Protein AF-A0A937LYW9-F1 (afdb_monomer_lite)

Sequence (68 aa):
MSQSADLLATIDDLPPYLVPHSQEDTRIVYDDSDLLIIDKPHHLLSVPGRHPLNHDSLIKRLQGRFPD

Secondary structure (DSSP, 8-state):
------S---GGGSPPP-PPPP-SPPEEEEE-SS-EEEEPPTT-BSS--SSGGG--BHHHHHTTTS--

pLDDT: mean 88.34, std 13.56, range [42.88, 98.12]

Foldseek 3Di:
DDDDPPDDDDPVNDDDDAFDDDPDDWDWPDDDPPDTDIPDDPSAAQAADPDPNSRGHPCVNCCVPDPD

Radius of gyration: 18.32 Å; chains: 1; bounding box: 38×20×57 Å

Structure (mmCIF, N/CA/C/O backbone):
data_AF-A0A937LYW9-F1
#
_entry.id   AF-A0A937LYW9-F1
#
loop_
_atom_site.group_PDB
_atom_site.id
_atom_site.type_symbol
_atom_site.label_atom_id
_atom_site.label_alt_id
_atom_site.label_comp_id
_atom_site.label_asym_id
_atom_site.label_entity_id
_atom_site.label_seq_id
_atom_site.pdbx_PDB_ins_code
_atom_site.Cartn_x
_atom_site.Cartn_y
_atom_site.Cartn_z
_atom_site.occupancy
_atom_site.B_iso_or_equiv
_atom_site.auth_seq_id
_atom_site.auth_comp_id
_atom_site.auth_asym_id
_atom_site.auth_atom_id
_atom_site.pdbx_PDB_model_num
ATOM 1 N N . MET A 1 1 ? 24.909 7.566 -44.401 1.00 42.88 1 MET A N 1
ATOM 2 C CA . MET A 1 1 ? 24.959 8.097 -43.023 1.00 42.88 1 MET A CA 1
ATOM 3 C C . MET A 1 1 ? 23.522 8.227 -42.549 1.00 42.88 1 MET A C 1
ATOM 5 O O . MET A 1 1 ? 22.879 9.220 -42.842 1.00 42.88 1 MET A O 1
ATOM 9 N N . SER A 1 2 ? 22.985 7.148 -41.978 1.00 49.53 2 SER A N 1
ATOM 10 C CA . SER A 1 2 ? 21.572 7.007 -41.608 1.00 49.53 2 SER A CA 1
ATOM 11 C C . SER A 1 2 ? 21.484 6.924 -40.093 1.00 49.53 2 SER A C 1
ATOM 13 O O . SER A 1 2 ? 21.746 5.859 -39.549 1.00 49.53 2 SER A O 1
ATOM 15 N N . GLN A 1 3 ? 21.165 8.030 -39.427 1.00 51.94 3 GLN A N 1
ATOM 16 C CA . GLN A 1 3 ? 20.707 8.030 -38.035 1.00 51.94 3 GLN A CA 1
ATOM 17 C C . GLN A 1 3 ? 19.745 9.204 -37.850 1.00 51.94 3 GLN A C 1
ATOM 19 O O . GLN A 1 3 ? 20.136 10.297 -37.454 1.00 51.94 3 GLN A O 1
ATOM 24 N N . SER A 1 4 ? 18.484 8.993 -38.216 1.00 56.16 4 SER A N 1
ATOM 25 C CA . SER A 1 4 ? 17.398 9.947 -37.965 1.00 56.16 4 SER A CA 1
ATOM 26 C C . SER A 1 4 ? 16.049 9.227 -37.827 1.00 56.16 4 SER A C 1
ATOM 28 O O . SER A 1 4 ? 15.060 9.668 -38.402 1.00 56.16 4 SER A O 1
ATOM 30 N N . ALA A 1 5 ? 16.016 8.097 -37.103 1.00 56.19 5 ALA A N 1
ATOM 31 C CA . ALA A 1 5 ? 14.802 7.285 -36.924 1.00 56.19 5 ALA A CA 1
ATOM 32 C C . ALA A 1 5 ? 14.431 6.921 -35.464 1.00 56.19 5 ALA A C 1
ATOM 34 O O . ALA A 1 5 ? 13.346 6.393 -35.254 1.00 56.19 5 ALA A O 1
ATOM 35 N N . ASP A 1 6 ? 15.242 7.239 -34.449 1.00 59.97 6 ASP A N 1
ATOM 36 C CA . ASP A 1 6 ? 15.069 6.679 -33.088 1.00 59.97 6 ASP A CA 1
ATOM 37 C C . ASP A 1 6 ? 14.329 7.584 -32.076 1.00 59.97 6 ASP A C 1
ATOM 39 O O . ASP A 1 6 ? 14.702 7.653 -30.910 1.00 59.97 6 ASP A O 1
ATOM 43 N N . LEU A 1 7 ? 13.269 8.301 -32.471 1.00 64.31 7 LEU A N 1
ATOM 44 C CA . LEU A 1 7 ? 12.511 9.162 -31.531 1.00 64.31 7 LEU A CA 1
ATOM 45 C C . LEU A 1 7 ? 11.011 8.846 -31.414 1.00 64.31 7 LEU A C 1
ATOM 47 O O . LEU A 1 7 ? 10.237 9.693 -30.977 1.00 64.31 7 LEU A O 1
ATOM 51 N N . LEU A 1 8 ? 10.589 7.625 -31.755 1.00 64.50 8 LEU A N 1
ATOM 52 C CA . LEU A 1 8 ? 9.189 7.185 -31.636 1.00 64.50 8 LEU A CA 1
ATOM 53 C C . LEU A 1 8 ? 9.048 5.812 -30.954 1.00 64.50 8 LEU A C 1
ATOM 55 O O . LEU A 1 8 ? 8.196 5.019 -31.339 1.00 64.50 8 LEU A O 1
ATOM 59 N N . ALA A 1 9 ? 9.861 5.513 -29.938 1.00 71.38 9 ALA A N 1
ATOM 60 C CA . ALA A 1 9 ? 9.537 4.393 -29.052 1.00 71.38 9 ALA A CA 1
ATOM 61 C C . ALA A 1 9 ? 8.278 4.753 -28.246 1.00 71.38 9 ALA A C 1
ATOM 63 O O . ALA A 1 9 ? 8.238 5.796 -27.586 1.00 71.38 9 ALA A O 1
ATOM 64 N N . THR A 1 10 ? 7.240 3.921 -28.317 1.00 81.62 10 THR A N 1
ATOM 65 C CA . THR A 1 10 ? 6.057 4.087 -27.469 1.00 81.62 10 THR A CA 1
ATOM 66 C C . THR A 1 10 ? 6.362 3.580 -26.057 1.00 81.62 10 THR A C 1
ATOM 68 O O . THR A 1 10 ? 7.309 2.825 -25.846 1.00 81.62 10 THR A O 1
ATOM 71 N N . ILE A 1 11 ? 5.575 3.991 -25.056 1.00 74.56 11 ILE A N 1
ATOM 72 C CA . ILE A 1 11 ? 5.775 3.547 -23.661 1.00 74.56 11 ILE A CA 1
ATOM 73 C C . ILE A 1 11 ? 5.708 2.014 -23.545 1.00 74.56 11 ILE A C 1
ATOM 75 O O . ILE A 1 11 ? 6.396 1.443 -22.702 1.00 74.56 11 ILE A O 1
ATOM 79 N N . ASP A 1 12 ? 4.922 1.352 -24.397 1.00 80.62 12 ASP A N 1
ATOM 80 C CA . ASP A 1 12 ? 4.796 -0.108 -24.406 1.00 80.62 12 ASP A CA 1
ATOM 81 C C . ASP A 1 12 ? 6.020 -0.823 -25.025 1.00 80.62 12 ASP A C 1
ATOM 83 O O . ASP A 1 12 ? 6.193 -2.017 -24.790 1.00 80.62 12 ASP A O 1
ATOM 87 N N . ASP A 1 13 ? 6.893 -0.111 -25.751 1.00 86.06 13 ASP A N 1
ATOM 88 C CA . ASP A 1 13 ? 8.127 -0.667 -26.335 1.00 86.06 13 ASP A CA 1
ATOM 89 C C . ASP A 1 13 ? 9.316 -0.642 -25.356 1.00 86.06 13 ASP A C 1
ATOM 91 O O . ASP A 1 13 ? 10.361 -1.249 -25.608 1.00 86.06 13 ASP A O 1
ATOM 95 N N . LEU A 1 14 ? 9.182 0.071 -24.233 1.00 87.62 14 LEU A N 1
ATOM 96 C CA . LEU A 1 14 ? 10.209 0.132 -23.199 1.00 87.62 14 LEU A CA 1
ATOM 97 C C . LEU A 1 14 ? 10.143 -1.104 -22.290 1.00 87.62 14 LEU A C 1
ATOM 99 O O . LEU A 1 14 ? 9.062 -1.639 -22.030 1.00 87.62 14 LEU A O 1
ATOM 103 N N . PRO A 1 15 ? 11.287 -1.554 -21.741 1.00 89.12 15 PRO A N 1
ATOM 104 C CA . PRO A 1 15 ? 11.266 -2.596 -20.726 1.00 89.12 15 PRO A CA 1
ATOM 105 C C . PRO A 1 15 ? 10.387 -2.163 -19.540 1.00 89.12 15 PRO A C 1
ATOM 107 O O . PRO A 1 15 ? 10.375 -0.980 -19.177 1.00 89.12 15 PRO A O 1
ATOM 110 N N . PRO A 1 16 ? 9.665 -3.102 -18.902 1.00 89.75 16 PRO A N 1
ATOM 111 C CA . PRO A 1 16 ? 8.797 -2.764 -17.788 1.00 89.75 16 PRO A CA 1
ATOM 112 C C . PRO A 1 16 ? 9.625 -2.188 -16.642 1.00 89.75 16 PRO A C 1
ATOM 114 O O . PRO A 1 16 ? 10.641 -2.755 -16.236 1.00 89.75 16 PRO A O 1
ATOM 117 N N . TYR A 1 17 ? 9.163 -1.076 -16.076 1.00 91.00 17 TYR A N 1
ATOM 118 C CA . TYR A 1 17 ? 9.743 -0.562 -14.845 1.00 91.00 17 TYR A CA 1
ATOM 119 C C . TYR A 1 17 ? 9.417 -1.509 -13.684 1.00 91.00 17 TYR A C 1
ATOM 121 O O . TYR A 1 17 ? 8.248 -1.767 -13.385 1.00 91.00 17 TYR A O 1
ATOM 129 N N . LEU A 1 18 ? 10.454 -2.016 -13.020 1.00 94.38 18 LEU A N 1
ATOM 130 C CA . LEU A 1 18 ? 10.340 -2.851 -11.828 1.00 94.38 18 LEU A CA 1
ATOM 131 C C . LEU A 1 18 ? 10.772 -2.047 -10.608 1.00 94.38 18 LEU A C 1
ATOM 133 O O . LEU A 1 18 ? 11.864 -1.476 -10.584 1.00 94.38 18 LEU A O 1
ATOM 137 N N . VAL A 1 19 ? 9.906 -2.003 -9.600 1.00 93.81 19 VAL A N 1
ATOM 138 C CA . VAL A 1 19 ? 10.226 -1.338 -8.339 1.00 93.81 19 VAL A CA 1
ATOM 139 C C . VAL A 1 19 ? 11.190 -2.229 -7.541 1.00 93.81 19 VAL A C 1
ATOM 141 O O . VAL A 1 19 ? 10.985 -3.444 -7.489 1.00 93.81 19 VAL A O 1
ATOM 144 N N . PRO A 1 20 ? 12.230 -1.674 -6.892 1.00 94.38 20 PRO A N 1
ATOM 145 C CA . PRO A 1 20 ? 13.028 -2.438 -5.939 1.00 94.38 20 PRO A CA 1
ATOM 146 C C . PRO A 1 20 ? 12.148 -2.978 -4.806 1.00 94.38 20 PRO A C 1
ATOM 148 O O . PRO A 1 20 ? 11.457 -2.214 -4.141 1.00 94.38 20 PRO A O 1
ATOM 151 N N . HIS A 1 21 ? 12.171 -4.285 -4.557 1.00 90.75 21 HIS A N 1
ATOM 152 C CA . HIS A 1 21 ? 11.310 -4.885 -3.538 1.00 90.75 21 HIS A CA 1
ATOM 153 C C . HIS A 1 21 ? 11.675 -4.417 -2.126 1.00 90.75 21 HIS A C 1
ATOM 155 O O . HIS A 1 21 ? 12.758 -4.720 -1.618 1.00 90.75 21 HIS A O 1
ATOM 161 N N . SER A 1 22 ? 10.738 -3.729 -1.474 1.00 94.62 22 SER A N 1
ATOM 162 C CA . SER A 1 22 ? 10.879 -3.319 -0.079 1.00 94.62 22 SER A CA 1
ATOM 163 C C . SER A 1 22 ? 10.892 -4.532 0.855 1.00 94.62 22 SER A C 1
ATOM 165 O O . SER A 1 22 ? 9.969 -5.348 0.827 1.00 94.62 22 SER A O 1
ATOM 167 N N . GLN A 1 23 ? 11.927 -4.635 1.691 1.00 94.44 23 GLN A N 1
ATOM 168 C CA . GLN A 1 23 ? 12.051 -5.669 2.731 1.00 94.44 23 GLN A CA 1
ATOM 169 C C . GLN A 1 23 ? 11.520 -5.200 4.091 1.00 94.44 23 GLN A C 1
ATOM 171 O O . GLN A 1 23 ? 11.528 -5.959 5.053 1.00 94.44 23 GLN A O 1
ATOM 176 N N . GLU A 1 24 ? 11.099 -3.940 4.182 1.00 95.00 24 GLU A N 1
ATOM 177 C CA . GLU A 1 24 ? 10.592 -3.351 5.414 1.00 95.00 24 GLU A CA 1
ATOM 178 C C . GLU A 1 24 ? 9.128 -3.735 5.633 1.00 95.00 24 GLU A C 1
ATOM 180 O O . GLU A 1 24 ? 8.329 -3.807 4.688 1.00 95.00 24 GLU A O 1
ATOM 185 N N . ASP A 1 25 ? 8.776 -3.958 6.897 1.00 93.12 25 ASP A N 1
ATOM 186 C CA . ASP A 1 25 ? 7.399 -4.186 7.314 1.00 93.12 25 ASP A CA 1
ATOM 187 C C . ASP A 1 25 ? 6.585 -2.888 7.286 1.00 93.12 25 ASP A C 1
ATOM 189 O O . ASP A 1 25 ? 7.096 -1.780 7.447 1.00 93.12 25 ASP A O 1
ATOM 193 N N . THR A 1 26 ? 5.272 -3.025 7.111 1.00 93.81 26 THR A N 1
ATOM 194 C CA . THR A 1 26 ? 4.343 -1.892 7.157 1.00 93.81 26 THR A CA 1
ATOM 195 C C . THR A 1 26 ? 4.010 -1.541 8.601 1.00 93.81 26 THR A C 1
ATOM 197 O O . THR A 1 26 ? 3.534 -2.399 9.350 1.00 93.81 26 THR A O 1
ATOM 200 N N . ARG A 1 27 ? 4.182 -0.275 8.987 1.00 96.00 27 ARG A N 1
ATOM 201 C CA . ARG A 1 27 ? 3.862 0.198 10.336 1.00 96.00 27 ARG A CA 1
ATOM 202 C C . ARG A 1 27 ? 2.528 0.939 10.360 1.00 96.00 27 ARG A C 1
ATOM 204 O O . ARG A 1 27 ? 2.351 1.938 9.671 1.00 96.00 27 ARG A O 1
ATOM 211 N N . ILE A 1 28 ? 1.617 0.489 11.217 1.00 96.50 28 ILE A N 1
ATOM 212 C CA . ILE A 1 28 ? 0.359 1.191 11.489 1.00 96.50 28 ILE A CA 1
ATOM 213 C C . ILE A 1 28 ? 0.635 2.337 12.461 1.00 96.50 28 ILE A C 1
ATOM 215 O O . ILE A 1 28 ? 1.238 2.136 13.517 1.00 96.50 28 ILE A O 1
ATOM 219 N N . VAL A 1 29 ? 0.212 3.537 12.080 1.00 98.12 29 VAL A N 1
ATOM 220 C CA . VAL A 1 29 ? 0.302 4.757 12.891 1.00 98.12 29 VAL A CA 1
ATOM 221 C C . VAL A 1 29 ? -1.018 5.016 13.608 1.00 98.12 29 VAL A C 1
ATOM 223 O O . VAL A 1 29 ? -1.012 5.452 14.757 1.00 98.12 29 VAL A O 1
ATOM 226 N N . TYR A 1 30 ? -2.133 4.730 12.941 1.00 98.06 30 TYR A N 1
ATOM 227 C CA . TYR A 1 30 ? -3.482 4.901 13.466 1.00 98.06 30 TYR A CA 1
ATOM 228 C C . TYR A 1 30 ? -4.431 3.883 12.835 1.00 98.06 30 TYR A C 1
ATOM 230 O O . TYR A 1 30 ? -4.250 3.537 11.667 1.00 98.06 30 TYR A O 1
ATOM 238 N N . ASP A 1 31 ? -5.410 3.427 13.612 1.00 97.00 31 ASP A N 1
ATOM 239 C CA . ASP A 1 31 ? -6.384 2.397 13.248 1.00 97.00 31 ASP A CA 1
ATOM 240 C C . ASP A 1 31 ? -7.682 2.645 14.034 1.00 97.00 31 ASP A C 1
ATOM 242 O O . ASP A 1 31 ? -7.666 2.638 15.271 1.00 97.00 31 ASP A O 1
ATOM 246 N N . ASP A 1 32 ? -8.773 2.918 13.320 1.00 95.75 32 ASP A N 1
ATOM 247 C CA . ASP A 1 32 ? -10.138 2.950 13.846 1.00 95.75 32 ASP A CA 1
ATOM 248 C C . ASP A 1 32 ? -11.131 2.291 12.863 1.00 95.75 32 ASP A C 1
ATOM 250 O O . ASP A 1 32 ? -10.738 1.639 11.897 1.00 95.75 32 ASP A O 1
ATOM 254 N N . SER A 1 33 ? -12.435 2.423 13.125 1.00 94.19 33 SER A N 1
ATOM 255 C CA . SER A 1 33 ? -13.487 1.823 12.293 1.00 94.19 33 SER A CA 1
ATOM 256 C C . SER A 1 33 ? -13.584 2.379 10.873 1.00 94.19 33 SER A C 1
ATOM 258 O O . SER A 1 33 ? -14.219 1.747 10.031 1.00 94.19 33 SER A O 1
ATOM 260 N N . ASP A 1 34 ? -13.016 3.553 10.613 1.00 94.31 34 ASP A N 1
ATOM 261 C CA . ASP A 1 34 ? -13.248 4.332 9.399 1.00 94.31 34 ASP A CA 1
ATOM 262 C C . ASP A 1 34 ? -11.948 4.606 8.623 1.00 94.31 34 ASP A C 1
ATOM 264 O O . ASP A 1 34 ? -11.975 4.799 7.405 1.00 94.31 34 ASP A O 1
ATOM 268 N N . LEU A 1 35 ? -10.800 4.647 9.308 1.00 95.12 35 LEU A N 1
ATOM 269 C CA . LEU A 1 35 ? -9.516 5.091 8.785 1.00 95.12 35 LEU A CA 1
ATOM 270 C C . LEU A 1 35 ? -8.346 4.248 9.307 1.00 95.12 35 LEU A C 1
ATOM 272 O O . LEU A 1 35 ? -8.126 4.075 10.505 1.00 95.12 35 LEU A O 1
ATOM 276 N N . LEU A 1 36 ? -7.484 3.857 8.367 1.00 95.88 36 LEU A N 1
ATOM 277 C CA . LEU A 1 36 ? -6.190 3.237 8.630 1.00 95.88 36 LEU A CA 1
ATOM 278 C C . LEU A 1 36 ? -5.071 4.151 8.113 1.00 95.88 36 LEU A C 1
ATOM 280 O O . LEU A 1 36 ? -4.985 4.429 6.915 1.00 95.88 36 LEU A O 1
ATOM 284 N N . ILE A 1 37 ? -4.186 4.609 9.003 1.00 97.19 37 ILE A N 1
ATOM 285 C CA . ILE A 1 37 ? -3.016 5.424 8.642 1.00 97.19 37 ILE A CA 1
ATOM 286 C C . ILE A 1 37 ? -1.760 4.575 8.781 1.00 97.19 37 ILE A C 1
ATOM 288 O O . ILE A 1 37 ? -1.442 4.066 9.858 1.00 97.19 37 ILE A O 1
ATOM 292 N N . ILE A 1 38 ? -1.016 4.464 7.684 1.00 97.25 38 ILE A N 1
ATOM 293 C CA . ILE A 1 38 ? 0.189 3.645 7.583 1.00 97.25 38 ILE A CA 1
ATOM 294 C C . ILE A 1 38 ? 1.397 4.531 7.300 1.00 97.25 38 ILE A C 1
ATOM 296 O O . ILE A 1 38 ? 1.370 5.353 6.384 1.00 97.25 38 ILE A O 1
ATOM 300 N N . ASP A 1 39 ? 2.479 4.307 8.040 1.00 97.19 39 ASP A N 1
ATOM 301 C CA . ASP A 1 39 ? 3.805 4.793 7.674 1.00 97.19 39 ASP A CA 1
ATOM 302 C C . ASP A 1 39 ? 4.365 3.857 6.596 1.00 97.19 39 ASP A C 1
ATOM 304 O O . ASP A 1 39 ? 4.795 2.730 6.865 1.00 97.19 39 ASP A O 1
ATOM 308 N N . LYS A 1 40 ? 4.197 4.265 5.334 1.00 96.44 40 LYS A N 1
ATOM 309 C CA . LYS A 1 40 ? 4.473 3.412 4.176 1.00 96.44 40 LYS A CA 1
ATOM 310 C C . LYS A 1 40 ? 5.984 3.361 3.913 1.00 96.44 40 LYS A C 1
ATOM 312 O O . LYS A 1 40 ? 6.552 4.400 3.571 1.00 96.44 40 LYS A O 1
ATOM 317 N N . PRO A 1 41 ? 6.608 2.169 3.898 1.00 96.25 41 PRO A N 1
ATOM 318 C CA . PRO A 1 41 ? 8.034 2.055 3.635 1.00 96.25 41 PRO A CA 1
ATOM 319 C C . PRO A 1 41 ? 8.405 2.519 2.222 1.00 96.25 41 PRO A C 1
ATOM 321 O O . PRO A 1 41 ? 7.583 2.567 1.285 1.00 96.25 41 PRO A O 1
ATOM 324 N N . HIS A 1 42 ? 9.683 2.850 2.059 1.00 95.88 42 HIS A N 1
ATOM 325 C CA . HIS A 1 42 ? 10.250 3.195 0.763 1.00 95.88 42 HIS A CA 1
ATOM 326 C C . HIS A 1 42 ? 10.183 2.001 -0.196 1.00 95.88 42 HIS A C 1
ATOM 328 O O . HIS A 1 42 ? 10.218 0.840 0.211 1.00 95.88 42 HIS A O 1
ATOM 334 N N . HIS A 1 43 ? 10.049 2.304 -1.488 1.00 95.44 43 HIS A N 1
ATOM 335 C CA . HIS A 1 43 ? 9.963 1.325 -2.578 1.00 95.44 43 HIS A CA 1
ATOM 336 C C . HIS A 1 43 ? 8.833 0.283 -2.470 1.00 95.44 43 HIS A C 1
ATOM 338 O O . HIS A 1 43 ? 8.775 -0.641 -3.267 1.00 95.44 43 HIS A O 1
ATOM 344 N N . LEU A 1 44 ? 7.882 0.439 -1.548 1.00 97.06 44 LEU A N 1
ATOM 345 C CA . LEU A 1 44 ? 6.634 -0.317 -1.576 1.00 97.06 44 LEU A CA 1
ATOM 346 C C . LEU A 1 44 ? 5.574 0.475 -2.345 1.00 97.06 44 LEU A C 1
ATOM 348 O O . LEU A 1 44 ? 5.316 1.643 -2.028 1.00 97.06 44 LEU A O 1
ATOM 352 N N . LEU A 1 45 ? 4.958 -0.147 -3.349 1.00 97.12 45 LEU A N 1
ATOM 353 C CA . LEU A 1 45 ? 3.841 0.451 -4.080 1.00 97.12 45 LEU A CA 1
ATOM 354 C C . LEU A 1 45 ? 2.614 0.576 -3.173 1.00 97.12 45 LEU A C 1
ATOM 356 O O . LEU A 1 45 ? 2.395 -0.266 -2.309 1.00 97.12 45 LEU A O 1
ATOM 360 N N . SER A 1 46 ? 1.785 1.600 -3.369 1.00 96.38 46 SER A N 1
ATOM 361 C CA . SER A 1 46 ? 0.531 1.724 -2.608 1.00 96.38 46 SER A CA 1
ATOM 362 C C . SER A 1 46 ? -0.525 0.718 -3.087 1.00 96.38 46 SER A C 1
ATOM 364 O O . S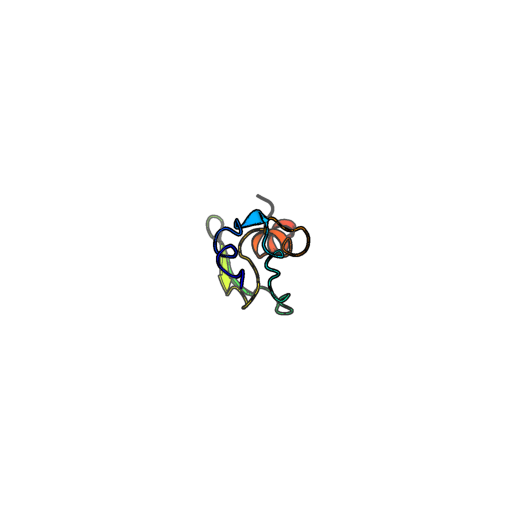ER A 1 46 ? -1.192 0.083 -2.276 1.00 96.38 46 SER A O 1
ATOM 366 N N . VAL A 1 47 ? -0.620 0.536 -4.407 1.00 96.75 47 VAL A N 1
ATOM 367 C CA . VAL A 1 47 ? -1.533 -0.384 -5.109 1.00 96.75 47 VAL A CA 1
ATOM 368 C C . VAL A 1 47 ? -0.725 -1.362 -5.977 1.00 96.75 47 VAL A C 1
ATOM 370 O O . VAL A 1 47 ? 0.409 -1.032 -6.336 1.00 96.75 47 VAL A O 1
ATOM 373 N N . PRO A 1 48 ? -1.268 -2.536 -6.349 1.00 96.62 48 PRO A N 1
ATOM 374 C CA . PRO A 1 48 ? -0.584 -3.459 -7.253 1.00 96.62 48 PRO A CA 1
ATOM 375 C C . PRO A 1 48 ? -0.271 -2.802 -8.606 1.00 96.62 48 PRO A C 1
ATOM 377 O O . PRO A 1 48 ? -1.142 -2.197 -9.230 1.00 96.62 48 PRO A O 1
ATOM 380 N N . GLY A 1 49 ? 0.972 -2.925 -9.072 1.00 95.06 49 GLY A N 1
ATOM 381 C CA . GLY A 1 49 ? 1.375 -2.464 -10.400 1.00 95.06 49 GLY A CA 1
ATOM 382 C C . GLY A 1 4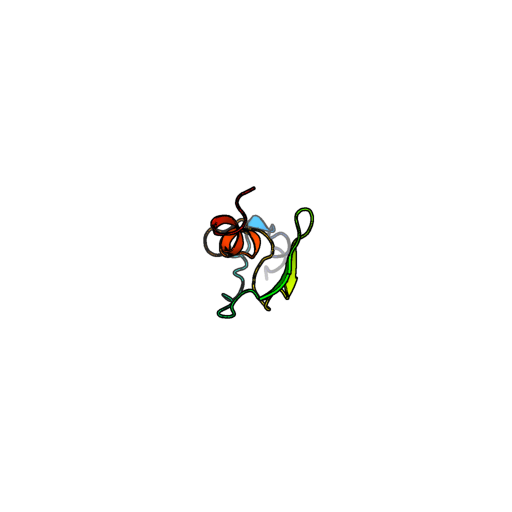9 ? 0.884 -3.385 -11.525 1.00 95.06 49 GLY A C 1
ATOM 383 O O . GLY A 1 49 ? 0.528 -4.533 -11.287 1.00 95.06 49 GLY A O 1
ATOM 384 N N . ARG A 1 50 ? 0.919 -2.902 -12.777 1.00 92.88 50 ARG A N 1
ATOM 385 C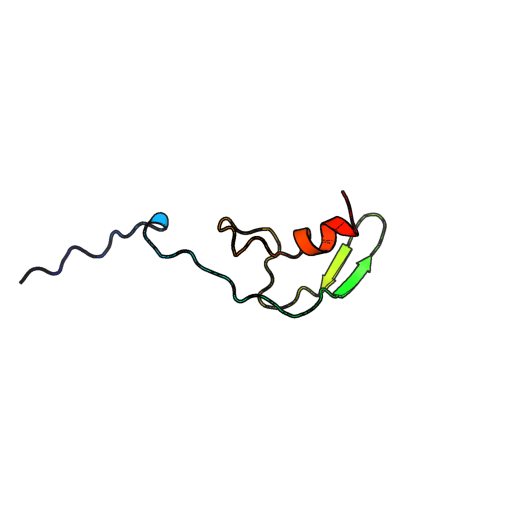 CA . ARG A 1 50 ? 0.501 -3.674 -13.972 1.00 92.88 50 ARG A CA 1
ATOM 386 C C . AR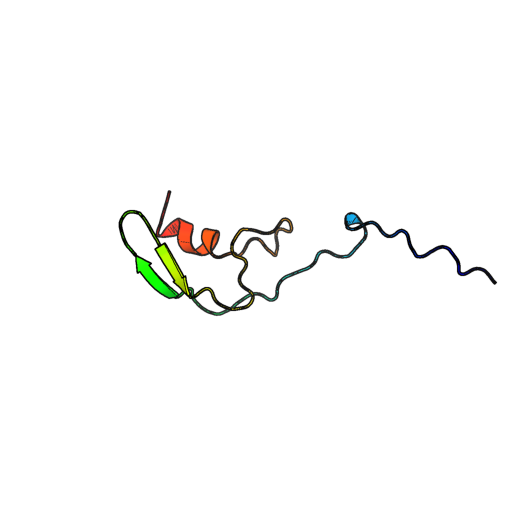G A 1 50 ? 1.334 -4.943 -14.187 1.00 92.88 50 ARG A C 1
ATOM 388 O O . ARG A 1 50 ? 0.809 -5.953 -14.643 1.00 92.88 50 ARG A O 1
ATOM 395 N N . HIS A 1 51 ? 2.639 -4.877 -13.927 1.00 94.25 51 HIS A N 1
ATOM 396 C CA . HIS A 1 51 ? 3.527 -6.020 -14.116 1.00 94.25 51 HIS A CA 1
ATOM 397 C C . HIS A 1 51 ? 3.400 -6.993 -12.929 1.00 94.25 51 HIS A C 1
ATOM 399 O O . HIS A 1 51 ? 3.459 -6.524 -11.792 1.00 94.25 51 HIS A O 1
ATOM 405 N N . PRO A 1 52 ? 3.323 -8.324 -13.137 1.00 94.31 52 PRO A N 1
ATOM 406 C CA . PRO A 1 52 ? 3.147 -9.293 -12.048 1.00 94.31 52 PRO A CA 1
ATOM 407 C C . PRO A 1 52 ? 4.200 -9.207 -10.936 1.00 94.31 52 PRO A C 1
ATOM 409 O O . PRO A 1 52 ? 3.888 -9.406 -9.764 1.00 94.31 52 PRO A O 1
ATOM 412 N N . LEU A 1 53 ? 5.442 -8.861 -11.290 1.00 95.38 53 LEU A N 1
ATOM 413 C CA . LEU A 1 53 ? 6.524 -8.657 -10.315 1.00 95.38 53 LEU A CA 1
ATOM 414 C C . LEU A 1 53 ? 6.322 -7.411 -9.432 1.00 95.38 53 LEU A C 1
ATOM 416 O O . LEU A 1 53 ? 6.892 -7.335 -8.358 1.00 95.38 53 LEU A O 1
ATOM 420 N N . ASN A 1 54 ? 5.461 -6.475 -9.826 1.00 96.25 54 ASN A N 1
ATOM 421 C CA . ASN A 1 54 ? 5.087 -5.294 -9.044 1.00 96.25 54 ASN A CA 1
ATOM 422 C C . ASN A 1 54 ? 3.743 -5.487 -8.310 1.00 96.25 54 ASN A C 1
ATOM 424 O O . ASN A 1 54 ? 3.080 -4.515 -7.955 1.00 96.25 54 ASN A O 1
ATOM 428 N N . HIS A 1 55 ? 3.286 -6.725 -8.103 1.00 95.75 55 HIS A N 1
ATOM 429 C CA . HIS A 1 55 ? 2.050 -6.974 -7.354 1.00 95.75 55 HIS A CA 1
ATOM 430 C C . HIS A 1 55 ? 2.202 -6.793 -5.838 1.00 95.75 55 HIS A C 1
ATOM 432 O O . HIS A 1 55 ? 1.189 -6.636 -5.151 1.00 95.75 55 HIS A O 1
ATOM 438 N N . ASP A 1 56 ? 3.428 -6.834 -5.311 1.00 95.94 56 ASP A N 1
ATOM 439 C CA . ASP A 1 56 ? 3.679 -6.509 -3.908 1.00 95.94 56 ASP A CA 1
ATOM 440 C C . ASP A 1 56 ? 3.416 -5.017 -3.662 1.00 95.94 56 ASP A C 1
ATOM 442 O O . ASP A 1 56 ? 3.984 -4.141 -4.316 1.00 95.94 56 ASP A O 1
ATOM 446 N N . SER A 1 57 ? 2.478 -4.738 -2.763 1.00 96.75 57 SER A N 1
ATOM 447 C CA . SER A 1 57 ? 1.951 -3.401 -2.509 1.00 96.75 57 SER A CA 1
ATOM 448 C C . SER A 1 57 ? 1.331 -3.321 -1.120 1.00 96.75 57 SER A C 1
ATOM 450 O O . SER A 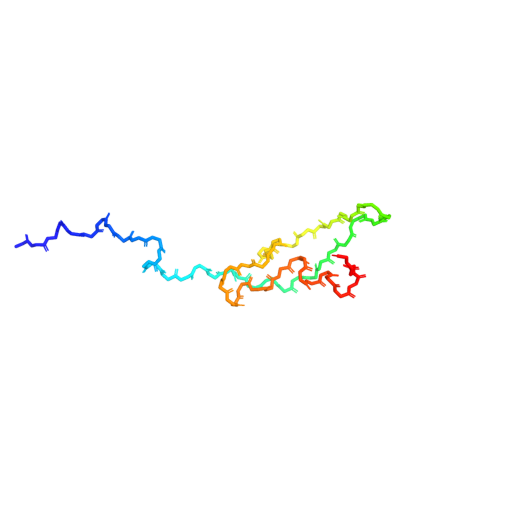1 57 ? 0.956 -4.337 -0.534 1.00 96.75 57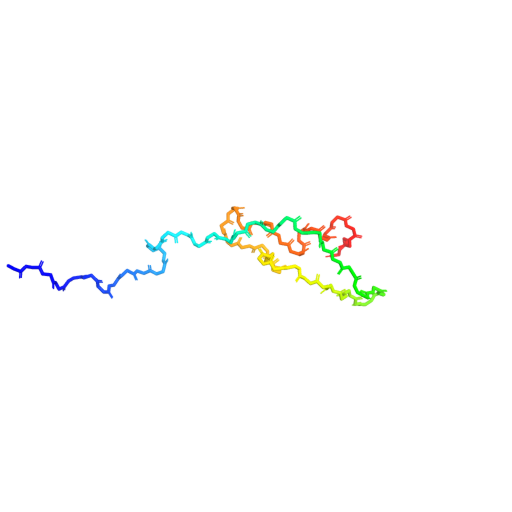 SER A O 1
ATOM 452 N N . LEU A 1 58 ? 1.190 -2.101 -0.608 1.00 96.62 58 LEU A N 1
ATOM 453 C CA . LEU A 1 58 ? 0.643 -1.812 0.710 1.00 96.62 58 LEU A CA 1
ATOM 454 C C . LEU A 1 58 ? -0.743 -2.443 0.900 1.00 96.62 58 LEU A C 1
ATOM 456 O O . LEU A 1 58 ? -0.935 -3.198 1.849 1.00 96.62 58 LEU A O 1
ATOM 460 N N . ILE A 1 59 ? -1.673 -2.211 -0.034 1.00 95.38 59 ILE A N 1
ATOM 461 C CA . ILE A 1 59 ? -3.025 -2.794 0.032 1.00 95.38 59 ILE A CA 1
ATOM 462 C C . ILE A 1 59 ? -2.965 -4.322 0.076 1.00 95.38 59 ILE A C 1
ATOM 464 O O . ILE A 1 59 ? -3.636 -4.942 0.897 1.00 95.38 59 ILE A O 1
ATOM 468 N N . LYS A 1 60 ? -2.121 -4.946 -0.752 1.00 95.19 60 LYS A N 1
ATOM 469 C CA . LYS A 1 60 ? -2.030 -6.409 -0.811 1.00 95.19 60 LYS A CA 1
ATOM 470 C C . LYS A 1 60 ? -1.455 -7.018 0.469 1.00 95.19 60 LYS A C 1
ATOM 472 O O . LYS A 1 60 ? -1.895 -8.088 0.881 1.00 95.19 60 LYS A O 1
ATOM 477 N N . ARG A 1 61 ? -0.496 -6.343 1.113 1.00 95.00 61 ARG A N 1
ATOM 478 C CA . ARG A 1 61 ? 0.048 -6.767 2.414 1.00 95.00 61 ARG A CA 1
ATOM 479 C C . ARG A 1 61 ? -0.987 -6.639 3.540 1.00 95.00 61 ARG A C 1
ATOM 481 O O . ARG A 1 61 ? -0.981 -7.455 4.456 1.00 95.00 61 ARG A O 1
ATOM 488 N N . LEU A 1 62 ? -1.880 -5.648 3.468 1.00 94.75 62 LEU A N 1
ATOM 489 C CA . LEU A 1 62 ? -2.881 -5.367 4.506 1.00 94.75 62 LEU A CA 1
ATOM 490 C C . LEU A 1 62 ? -4.187 -6.156 4.349 1.00 94.75 62 LEU A C 1
ATOM 492 O O . LEU A 1 62 ? -4.820 -6.444 5.361 1.00 94.75 62 LEU A O 1
ATOM 496 N N . GLN A 1 63 ? -4.551 -6.567 3.130 1.00 92.94 63 GLN A N 1
ATOM 497 C CA . GLN A 1 63 ? -5.806 -7.271 2.809 1.00 92.94 63 GLN A CA 1
ATOM 498 C C . GLN A 1 63 ? -6.113 -8.483 3.699 1.00 92.94 63 GLN A C 1
ATOM 500 O O . GLN A 1 63 ? -7.272 -8.769 3.971 1.00 92.94 63 GLN A O 1
ATOM 505 N N . GLY A 1 64 ? -5.092 -9.213 4.159 1.00 89.62 64 GLY A N 1
ATOM 506 C CA . GLY A 1 64 ? -5.307 -10.357 5.051 1.00 89.62 64 GLY A CA 1
ATOM 507 C C . GLY A 1 64 ? -5.767 -9.969 6.463 1.00 89.62 64 GLY A C 1
ATOM 508 O O . GLY A 1 64 ? -6.429 -10.762 7.123 1.00 89.62 64 GLY A O 1
ATOM 509 N N . ARG A 1 65 ? -5.402 -8.771 6.936 1.00 90.81 65 ARG A N 1
ATOM 510 C CA . ARG A 1 65 ? -5.730 -8.256 8.278 1.00 90.81 65 ARG A CA 1
ATOM 511 C C . ARG A 1 65 ? -6.906 -7.289 8.285 1.00 90.81 65 ARG A C 1
ATOM 513 O O . ARG A 1 65 ? -7.626 -7.257 9.273 1.00 90.81 65 ARG A O 1
ATOM 520 N N . PHE A 1 66 ? -7.068 -6.529 7.210 1.00 91.56 66 PHE A N 1
ATOM 521 C CA . PHE A 1 66 ? -8.139 -5.556 7.018 1.00 91.56 66 PHE A CA 1
ATOM 522 C C . PHE A 1 66 ? -8.910 -5.951 5.755 1.00 91.56 66 PHE A C 1
ATOM 524 O O . PHE A 1 66 ? -8.631 -5.425 4.674 1.00 91.56 66 PHE A O 1
ATOM 531 N N . PRO A 1 67 ? -9.758 -6.989 5.857 1.00 80.38 67 PRO A N 1
ATOM 532 C CA . PRO A 1 67 ? -10.518 -7.489 4.728 1.00 80.38 67 PRO A CA 1
ATOM 533 C C . PRO A 1 67 ? -11.772 -6.635 4.531 1.00 80.38 67 PRO A C 1
ATOM 535 O O . PRO A 1 67 ? -12.764 -6.883 5.201 1.00 80.38 67 PRO A O 1
ATOM 538 N N . ASP A 1 68 ? -11.726 -5.681 3.602 1.00 66.50 68 ASP A N 1
ATOM 539 C CA . ASP A 1 68 ? -12.884 -4.936 3.086 1.00 66.50 68 ASP A CA 1
ATOM 540 C C . ASP A 1 68 ? -12.678 -4.586 1.600 1.00 66.50 68 ASP A C 1
ATOM 542 O O . ASP A 1 68 ? -11.545 -4.188 1.225 1.00 66.50 68 ASP A O 1
#